Protein AF-A0A066X2Z5-F1 (afdb_monomer_lite)

Structure (mmCIF, N/CA/C/O backbone):
data_AF-A0A066X2Z5-F1
#
_entry.id   AF-A0A066X2Z5-F1
#
loop_
_atom_site.group_PDB
_atom_site.id
_atom_site.type_symbol
_atom_site.label_atom_id
_atom_site.label_alt_id
_atom_site.label_comp_id
_atom_site.label_asym_id
_atom_site.label_entity_id
_atom_site.label_seq_id
_atom_site.pdbx_PDB_ins_code
_atom_site.Cartn_x
_atom_site.Cartn_y
_atom_site.Cartn_z
_atom_site.occupancy
_atom_site.B_iso_or_equiv
_atom_site.auth_seq_id
_atom_site.auth_comp_id
_atom_site.auth_asym_id
_atom_site.auth_atom_id
_atom_site.pdbx_PDB_model_num
ATOM 1 N N . MET A 1 1 ? 5.762 4.722 -11.817 1.00 59.66 1 MET A N 1
ATOM 2 C CA . MET A 1 1 ? 6.758 4.313 -10.792 1.00 59.66 1 MET A CA 1
ATOM 3 C C . MET A 1 1 ? 6.372 4.721 -9.370 1.00 59.66 1 MET A C 1
ATOM 5 O O . MET A 1 1 ? 7.038 4.282 -8.444 1.00 59.66 1 MET A O 1
ATOM 9 N N . ASN A 1 2 ? 5.326 5.529 -9.172 1.00 70.94 2 ASN A N 1
ATOM 10 C CA . ASN A 1 2 ? 4.740 5.776 -7.857 1.00 70.94 2 ASN A CA 1
ATOM 11 C C . ASN A 1 2 ? 3.242 5.433 -7.887 1.00 70.94 2 ASN A C 1
ATOM 13 O O . ASN A 1 2 ? 2.691 5.176 -8.959 1.00 70.94 2 ASN A O 1
ATOM 17 N N . ASP A 1 3 ? 2.617 5.411 -6.717 1.00 66.12 3 ASP A N 1
ATOM 18 C CA . ASP A 1 3 ? 1.177 5.207 -6.519 1.00 66.12 3 ASP A CA 1
ATOM 19 C C . ASP A 1 3 ? 0.347 6.497 -6.696 1.00 66.12 3 ASP A C 1
ATOM 21 O O . ASP A 1 3 ? -0.858 6.479 -6.475 1.00 66.12 3 ASP A O 1
ATOM 25 N N . GLY A 1 4 ? 0.972 7.618 -7.079 1.00 71.75 4 GLY A N 1
ATOM 26 C CA . GLY A 1 4 ? 0.370 8.956 -7.083 1.00 71.75 4 GLY A CA 1
ATOM 27 C C . GLY A 1 4 ? 0.390 9.666 -5.720 1.00 71.75 4 GLY A C 1
ATOM 28 O O . GLY A 1 4 ? 0.133 10.868 -5.669 1.00 71.75 4 GLY A O 1
ATOM 29 N N . PHE A 1 5 ? 0.760 8.969 -4.636 1.00 71.00 5 PHE A N 1
ATOM 30 C CA . PHE A 1 5 ? 0.696 9.456 -3.247 1.00 71.00 5 PHE A CA 1
ATOM 31 C C . PHE A 1 5 ? 2.024 9.490 -2.525 1.00 71.00 5 PHE A C 1
ATOM 33 O O . PHE A 1 5 ? 2.113 10.171 -1.512 1.00 71.00 5 PHE A O 1
ATOM 40 N N . ILE A 1 6 ? 3.030 8.734 -2.951 1.00 78.06 6 ILE A N 1
ATOM 41 C CA . ILE A 1 6 ? 4.341 8.686 -2.312 1.00 78.06 6 ILE A CA 1
ATOM 42 C C . ILE A 1 6 ? 5.395 8.518 -3.392 1.00 78.06 6 ILE A C 1
ATOM 44 O O . ILE A 1 6 ? 5.404 7.516 -4.089 1.00 78.06 6 ILE A O 1
ATOM 48 N N . VAL A 1 7 ? 6.345 9.440 -3.520 1.00 83.94 7 VAL A N 1
ATOM 49 C CA . VAL A 1 7 ? 7.508 9.209 -4.386 1.00 83.94 7 VAL A CA 1
ATOM 50 C C . VAL A 1 7 ? 8.451 8.244 -3.657 1.00 83.94 7 VAL A C 1
ATOM 52 O O . VAL A 1 7 ? 8.862 8.557 -2.536 1.00 83.94 7 VAL A O 1
ATOM 55 N N . PRO A 1 8 ? 8.796 7.076 -4.238 1.00 90.19 8 PRO A N 1
ATOM 56 C CA . PRO A 1 8 ? 9.766 6.180 -3.628 1.00 90.19 8 PRO A CA 1
ATOM 57 C C . PRO A 1 8 ? 11.110 6.876 -3.430 1.00 90.19 8 PRO A C 1
ATOM 59 O O . PRO A 1 8 ? 11.547 7.694 -4.243 1.00 90.19 8 PRO A O 1
ATOM 62 N N . GLN A 1 9 ? 11.792 6.521 -2.351 1.00 91.25 9 GLN A N 1
ATOM 63 C CA . GLN A 1 9 ? 13.132 7.004 -2.077 1.00 91.25 9 GLN A CA 1
ATOM 64 C C . GLN A 1 9 ? 14.107 6.526 -3.165 1.00 91.25 9 GLN A C 1
ATOM 66 O O . GLN A 1 9 ? 13.911 5.451 -3.744 1.00 91.25 9 GLN A O 1
ATOM 71 N N . PRO A 1 10 ? 15.211 7.261 -3.398 1.00 93.00 10 PRO A N 1
ATOM 72 C CA . PRO A 1 10 ? 16.166 6.966 -4.466 1.00 93.00 10 PRO A CA 1
ATOM 73 C C . PRO A 1 10 ? 16.607 5.496 -4.600 1.00 93.00 10 PRO A C 1
ATOM 75 O O . PRO A 1 10 ? 16.616 5.002 -5.728 1.00 93.00 10 PRO A O 1
ATOM 78 N N . PRO A 1 11 ? 16.940 4.746 -3.525 1.00 94.62 11 PRO A N 1
ATOM 79 C CA . PRO A 1 11 ? 17.313 3.337 -3.672 1.00 94.62 11 PRO A CA 1
ATOM 80 C C . PRO A 1 11 ?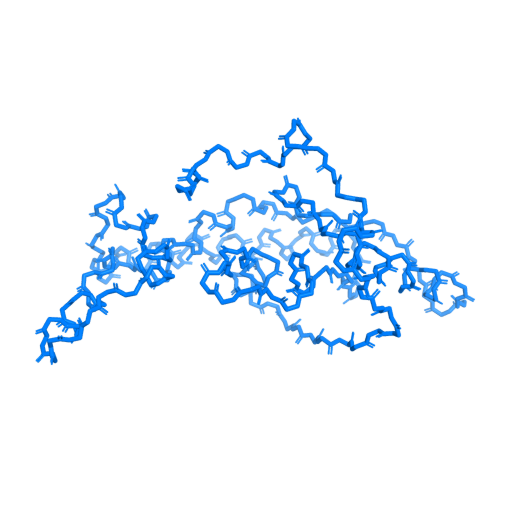 16.188 2.456 -4.222 1.00 94.62 11 PRO A C 1
ATOM 82 O O . PRO A 1 11 ? 16.474 1.521 -4.966 1.00 94.62 11 PRO A O 1
ATOM 85 N N . VAL A 1 12 ? 14.928 2.755 -3.900 1.00 94.75 12 VAL A N 1
ATOM 86 C CA . VAL A 1 12 ? 13.771 2.003 -4.403 1.00 94.75 12 VAL A CA 1
ATOM 87 C C . VAL A 1 12 ? 13.527 2.330 -5.871 1.00 94.75 12 VAL A C 1
ATOM 89 O O . VAL A 1 12 ? 13.354 1.413 -6.668 1.00 94.75 12 VAL A O 1
ATOM 92 N N . THR A 1 13 ? 13.612 3.603 -6.261 1.00 93.88 13 THR A N 1
ATOM 93 C CA . THR A 1 13 ? 13.528 4.001 -7.676 1.00 93.88 13 THR A CA 1
ATOM 94 C C . THR A 1 13 ? 14.620 3.324 -8.503 1.00 93.88 13 THR A C 1
ATOM 96 O O . THR A 1 13 ? 14.314 2.678 -9.498 1.00 93.88 13 THR A O 1
ATOM 99 N N . ARG A 1 14 ? 15.876 3.327 -8.029 1.00 95.75 14 ARG A N 1
ATOM 100 C CA . ARG A 1 14 ? 16.977 2.604 -8.694 1.00 95.75 14 ARG A CA 1
ATOM 101 C C . ARG A 1 14 ? 16.727 1.096 -8.792 1.00 95.75 14 ARG A C 1
ATOM 103 O O . ARG A 1 14 ? 17.125 0.481 -9.777 1.00 95.75 14 ARG A O 1
ATOM 110 N N . ALA A 1 15 ? 16.095 0.488 -7.787 1.00 96.88 15 ALA A N 1
ATOM 111 C CA . ALA A 1 15 ? 15.724 -0.927 -7.815 1.00 96.88 15 ALA A CA 1
ATOM 112 C C . ALA A 1 15 ? 14.637 -1.225 -8.860 1.00 96.88 15 ALA A C 1
ATOM 114 O O . ALA A 1 15 ? 14.743 -2.221 -9.577 1.00 96.88 15 ALA A O 1
ATOM 115 N N . LEU A 1 16 ? 13.639 -0.349 -8.992 1.00 96.00 16 LEU A N 1
ATOM 116 C CA . LEU A 1 16 ? 12.611 -0.450 -10.029 1.00 96.00 16 LEU A CA 1
ATOM 117 C C . LEU A 1 16 ? 13.192 -0.244 -11.428 1.00 96.00 16 LEU A C 1
ATOM 119 O O . LEU A 1 16 ? 12.879 -1.020 -12.326 1.00 96.00 16 LEU A O 1
ATOM 123 N N . ASP A 1 17 ? 14.068 0.744 -11.608 1.00 96.12 17 ASP A N 1
ATOM 124 C CA . ASP A 1 17 ? 14.744 0.995 -12.885 1.00 96.12 17 ASP A CA 1
ATOM 125 C C . ASP A 1 17 ? 15.622 -0.189 -13.287 1.00 96.12 17 ASP A C 1
ATOM 127 O O . ASP A 1 17 ? 15.615 -0.620 -14.441 1.00 96.12 17 ASP A O 1
ATOM 131 N N . TRP A 1 18 ? 16.335 -0.772 -12.320 1.00 97.19 18 TRP A N 1
ATOM 132 C CA . TRP A 1 18 ? 17.101 -1.994 -12.527 1.00 97.19 18 TRP A CA 1
ATOM 133 C C . TRP A 1 18 ? 16.203 -3.154 -12.978 1.00 97.19 18 TRP A C 1
ATOM 135 O O . TRP A 1 18 ? 16.538 -3.838 -13.947 1.00 97.19 18 TRP A O 1
ATOM 145 N N . ALA A 1 19 ? 15.055 -3.360 -12.325 1.00 96.94 19 ALA A N 1
ATOM 146 C CA . ALA A 1 19 ? 14.108 -4.409 -12.701 1.00 96.94 19 ALA A CA 1
ATOM 147 C C . ALA A 1 19 ? 13.516 -4.162 -14.099 1.00 96.94 19 ALA A C 1
ATOM 149 O O . ALA A 1 19 ? 13.515 -5.071 -14.931 1.00 96.94 19 ALA A O 1
ATOM 150 N N . ARG A 1 20 ? 13.098 -2.922 -14.392 1.00 96.38 20 ARG A N 1
ATOM 151 C CA . ARG A 1 20 ? 12.589 -2.503 -15.707 1.00 96.38 20 ARG A CA 1
ATOM 152 C C . ARG A 1 20 ? 13.616 -2.792 -16.798 1.00 96.38 20 ARG A C 1
ATOM 154 O O . ARG A 1 20 ? 13.286 -3.468 -17.763 1.00 96.38 20 ARG A O 1
ATOM 161 N N . ALA A 1 21 ? 14.869 -2.374 -16.616 1.00 96.75 21 ALA A N 1
ATOM 162 C CA . ALA A 1 21 ? 15.936 -2.610 -17.587 1.00 96.75 21 ALA A CA 1
ATOM 163 C C . ALA A 1 21 ? 16.197 -4.106 -17.831 1.00 96.75 21 ALA A C 1
ATOM 165 O O . ALA A 1 21 ? 16.426 -4.519 -18.965 1.00 96.75 21 ALA A O 1
ATOM 166 N N . ARG A 1 22 ? 16.153 -4.943 -16.785 1.00 96.44 22 ARG A N 1
ATOM 167 C CA . ARG A 1 22 ? 16.325 -6.399 -16.926 1.00 96.44 22 ARG A CA 1
ATOM 168 C C . ARG A 1 22 ? 15.198 -7.038 -17.728 1.00 96.44 22 ARG A C 1
ATOM 170 O O . ARG A 1 22 ? 15.489 -7.849 -18.602 1.00 96.44 22 ARG A O 1
ATOM 177 N N . LEU A 1 23 ? 13.952 -6.665 -17.445 1.00 96.62 23 LEU A N 1
ATOM 178 C CA . LEU A 1 23 ? 12.782 -7.197 -18.140 1.00 96.62 23 LEU A CA 1
ATOM 179 C C . LEU A 1 23 ? 12.720 -6.702 -19.588 1.00 96.62 23 LEU A C 1
ATOM 181 O O . LEU A 1 23 ? 12.536 -7.513 -20.485 1.00 96.62 23 LEU A O 1
ATOM 185 N N . SER A 1 24 ? 12.977 -5.413 -19.833 1.00 96.25 24 SER A N 1
ATOM 186 C CA . SER A 1 24 ? 12.967 -4.834 -21.184 1.00 96.25 24 SER A CA 1
ATOM 187 C C . SER A 1 24 ? 14.062 -5.386 -22.103 1.00 96.25 24 SER A C 1
ATOM 189 O O . SER A 1 24 ? 13.901 -5.358 -23.317 1.00 96.25 24 SER A O 1
ATOM 191 N N . ASN A 1 25 ? 15.170 -5.893 -21.552 1.00 95.88 25 ASN A N 1
ATOM 192 C CA . ASN A 1 25 ? 16.240 -6.523 -22.334 1.00 95.88 25 ASN A CA 1
ATOM 193 C C . ASN A 1 25 ? 15.971 -8.005 -22.658 1.00 95.88 25 ASN A C 1
ATOM 195 O O . ASN A 1 25 ? 16.782 -8.639 -23.334 1.00 95.88 25 ASN A O 1
ATOM 199 N N . SER A 1 26 ? 14.881 -8.579 -22.149 1.00 95.94 26 SER A N 1
ATOM 200 C CA . SER A 1 26 ? 14.488 -9.959 -22.418 1.00 95.94 26 SER A CA 1
ATOM 201 C C . SER A 1 26 ? 13.408 -9.990 -23.503 1.00 95.94 26 SER A C 1
ATOM 203 O O . SER A 1 26 ? 12.404 -9.298 -23.361 1.00 95.94 26 SER A O 1
ATOM 205 N N . PRO A 1 27 ? 13.538 -10.830 -24.545 1.00 95.81 27 PRO A N 1
ATOM 206 C CA . PRO A 1 27 ? 12.511 -10.953 -25.580 1.00 95.81 27 PRO A CA 1
ATOM 207 C C . PRO A 1 27 ? 11.222 -11.625 -25.076 1.00 95.81 27 PRO A C 1
ATOM 209 O O . PRO A 1 27 ? 10.225 -11.632 -25.788 1.00 95.81 27 PRO A O 1
ATOM 212 N N . SER A 1 28 ? 11.236 -12.209 -23.873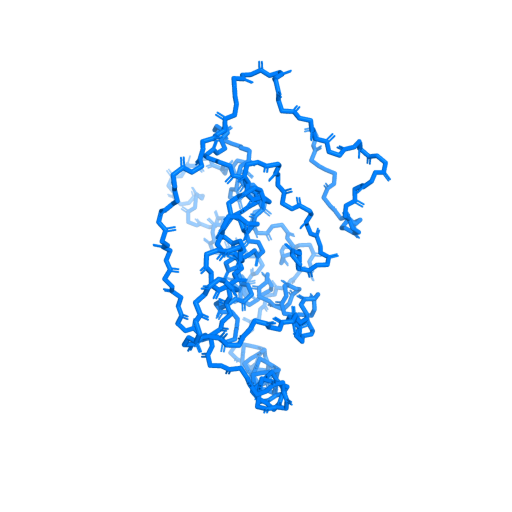 1.00 97.06 28 SER A N 1
ATOM 213 C CA . SER A 1 28 ? 10.095 -12.934 -23.304 1.00 97.06 28 SER A CA 1
ATOM 214 C C . SER A 1 28 ? 9.086 -12.047 -22.571 1.00 97.06 28 SER A C 1
ATOM 216 O O . SER A 1 28 ? 8.076 -12.568 -22.108 1.00 97.06 28 SER A O 1
ATOM 218 N N . PHE A 1 29 ? 9.364 -10.751 -22.402 1.00 96.88 29 PHE A N 1
ATOM 219 C CA . PHE A 1 29 ? 8.507 -9.847 -21.638 1.00 96.88 29 PHE A CA 1
ATOM 220 C C . PHE A 1 29 ? 8.161 -8.597 -22.442 1.00 96.88 29 PHE A C 1
ATOM 222 O O . PHE A 1 29 ? 9.038 -7.936 -22.995 1.00 96.88 29 PHE A O 1
ATOM 229 N N . GLU A 1 30 ? 6.884 -8.224 -22.425 1.00 96.81 30 GLU A N 1
ATOM 230 C CA . GLU A 1 30 ? 6.434 -6.895 -22.823 1.00 96.81 30 GLU A CA 1
ATOM 231 C C . GLU A 1 30 ? 6.378 -6.000 -21.581 1.00 96.81 30 GLU A C 1
ATOM 233 O O . GLU A 1 30 ? 5.713 -6.318 -20.594 1.00 96.81 30 GLU A O 1
ATOM 238 N N . VAL A 1 31 ? 7.086 -4.871 -21.611 1.00 96.50 31 VAL A N 1
ATOM 239 C CA . VAL A 1 31 ? 7.092 -3.913 -20.501 1.00 96.50 31 VAL A CA 1
ATOM 240 C C . VAL A 1 31 ? 6.254 -2.699 -20.875 1.00 96.50 31 VAL A C 1
ATOM 242 O O . VAL A 1 31 ? 6.658 -1.905 -21.724 1.00 96.50 31 VAL A O 1
ATOM 245 N N . LYS A 1 32 ? 5.126 -2.521 -20.185 1.00 94.88 32 LYS A N 1
ATOM 246 C CA . LYS A 1 32 ? 4.240 -1.358 -20.314 1.00 94.88 32 LYS A CA 1
ATOM 247 C C . LYS A 1 32 ? 4.010 -0.667 -18.978 1.00 94.88 32 LYS A C 1
ATOM 249 O O . LYS A 1 32 ? 4.228 -1.242 -17.912 1.00 94.88 32 LYS A O 1
ATOM 254 N N . ASP A 1 33 ? 3.598 0.592 -19.044 1.00 92.38 33 ASP A N 1
ATOM 255 C CA . ASP A 1 33 ? 3.288 1.359 -17.845 1.00 92.38 33 ASP A CA 1
ATOM 256 C C . ASP A 1 33 ? 1.937 0.916 -17.257 1.00 92.38 33 ASP A C 1
ATOM 258 O O . ASP A 1 33 ? 0.979 0.641 -17.979 1.00 92.38 33 ASP A O 1
ATOM 262 N N . PHE A 1 34 ? 1.864 0.865 -15.926 1.00 92.25 34 PHE A N 1
ATOM 263 C CA . PHE A 1 34 ? 0.657 0.517 -15.181 1.00 92.25 34 PHE A CA 1
ATOM 264 C C . PHE A 1 34 ? 0.284 1.657 -14.235 1.00 92.25 34 PHE A C 1
ATOM 266 O O . PHE A 1 34 ? 1.081 2.059 -13.381 1.00 92.25 34 PHE A O 1
ATOM 273 N N . THR A 1 35 ? -0.941 2.160 -14.367 1.00 90.38 35 THR A N 1
ATOM 274 C CA . THR A 1 35 ? -1.526 3.136 -13.443 1.00 90.38 35 THR A CA 1
ATOM 275 C C . THR A 1 35 ? -2.583 2.431 -12.593 1.00 90.38 35 THR A C 1
ATOM 277 O O . THR A 1 35 ? -3.550 1.917 -13.162 1.00 90.38 35 THR A O 1
ATOM 280 N N . PRO A 1 36 ? -2.435 2.387 -11.255 1.00 89.12 36 PRO A N 1
ATOM 281 C CA . PRO A 1 36 ? -3.428 1.771 -10.381 1.00 89.12 36 PRO A CA 1
ATOM 282 C C . PRO A 1 36 ? -4.792 2.465 -10.481 1.00 89.12 36 PRO A C 1
ATOM 284 O O . PRO A 1 36 ? -4.876 3.693 -10.467 1.00 89.12 36 PRO A O 1
ATOM 287 N N . TYR A 1 37 ? -5.866 1.680 -10.538 1.00 94.12 37 TYR A N 1
ATOM 288 C CA . TYR A 1 37 ? -7.227 2.207 -10.474 1.00 94.12 37 TYR A CA 1
ATOM 289 C C . TYR A 1 37 ? -7.550 2.661 -9.048 1.00 94.12 37 TYR A C 1
ATOM 291 O O . TYR A 1 37 ? -7.384 1.890 -8.106 1.00 94.12 37 TYR A O 1
ATOM 299 N N . GLY A 1 38 ? -8.005 3.908 -8.894 1.00 94.31 38 GLY A N 1
ATOM 300 C CA . GLY A 1 38 ? -8.603 4.402 -7.650 1.00 94.31 38 GLY A CA 1
ATOM 301 C C . GLY A 1 38 ? -7.717 4.300 -6.403 1.00 94.31 38 GLY A C 1
ATOM 302 O O . GLY A 1 38 ? -8.235 4.043 -5.320 1.00 94.31 38 GLY A O 1
ATOM 303 N N . ALA A 1 39 ? -6.397 4.477 -6.520 1.00 91.62 39 ALA A N 1
ATOM 304 C CA . ALA A 1 39 ? -5.480 4.286 -5.391 1.00 91.62 39 ALA A CA 1
ATOM 305 C C . ALA A 1 39 ? -5.808 5.163 -4.164 1.00 91.62 39 ALA A C 1
ATOM 307 O O . ALA A 1 39 ? -5.739 4.663 -3.044 1.00 91.62 39 ALA A O 1
ATOM 308 N N . GLU A 1 40 ? -6.255 6.413 -4.347 1.00 90.50 40 GLU A N 1
ATOM 309 C CA . GLU A 1 40 ? -6.701 7.266 -3.229 1.00 90.50 40 GLU A CA 1
ATOM 310 C C . GLU A 1 40 ? -7.873 6.648 -2.472 1.00 90.50 40 GLU A C 1
ATOM 312 O O . GLU A 1 40 ? -7.882 6.565 -1.244 1.00 90.50 40 GLU A O 1
ATOM 317 N N . GLU A 1 41 ? -8.873 6.205 -3.233 1.00 94.69 41 GLU A N 1
ATOM 318 C CA . GLU A 1 41 ? -10.099 5.639 -2.703 1.00 94.69 41 GLU A CA 1
ATOM 319 C C . GLU A 1 41 ? -9.807 4.333 -1.968 1.00 94.69 41 GLU A C 1
ATOM 321 O O . GLU A 1 41 ? -10.268 4.157 -0.840 1.00 94.69 41 GLU A O 1
ATOM 326 N N . ALA A 1 42 ? -8.990 3.458 -2.560 1.00 95.44 42 ALA A N 1
ATOM 327 C CA . ALA A 1 42 ? -8.551 2.218 -1.931 1.00 95.44 42 ALA A CA 1
ATOM 328 C C . ALA A 1 42 ? -7.845 2.488 -0.599 1.00 95.44 42 ALA A C 1
ATOM 330 O O . ALA A 1 42 ? -8.179 1.868 0.410 1.00 95.44 42 ALA A O 1
ATOM 331 N N . LEU A 1 43 ? -6.903 3.439 -0.577 1.00 93.12 43 LEU A N 1
ATOM 332 C CA . LEU A 1 43 ? -6.138 3.794 0.619 1.00 93.12 43 LEU A CA 1
ATOM 333 C C . LEU A 1 43 ? -7.021 4.417 1.705 1.00 93.12 43 LEU A C 1
ATOM 335 O O . LEU A 1 43 ? -6.902 4.056 2.877 1.00 93.12 43 LEU A O 1
ATOM 339 N N . ARG A 1 44 ? -7.944 5.308 1.333 1.00 93.44 44 ARG A N 1
ATOM 340 C CA . ARG A 1 44 ? -8.930 5.871 2.263 1.00 93.44 44 ARG A CA 1
ATOM 341 C C . ARG A 1 44 ? -9.830 4.776 2.831 1.00 93.44 44 ARG A C 1
ATOM 343 O O . ARG A 1 44 ? -10.039 4.721 4.039 1.00 93.44 44 ARG A O 1
ATOM 350 N N . ASN A 1 45 ? -10.346 3.890 1.983 1.00 96.25 45 ASN A N 1
ATOM 351 C CA . ASN A 1 45 ? -11.266 2.842 2.406 1.00 96.25 45 ASN A CA 1
ATOM 352 C C . ASN A 1 45 ? -10.578 1.793 3.293 1.00 96.25 45 ASN A C 1
ATOM 354 O O . ASN A 1 45 ? -11.167 1.382 4.290 1.00 96.25 45 ASN A O 1
ATOM 358 N N . ILE A 1 46 ? -9.347 1.366 2.981 1.00 96.00 46 ILE A N 1
ATOM 359 C CA . ILE A 1 46 ? -8.642 0.360 3.794 1.00 96.00 46 ILE A CA 1
ATOM 360 C C . ILE A 1 46 ? -8.278 0.883 5.187 1.00 96.00 46 ILE A C 1
ATOM 362 O O . ILE A 1 46 ? -8.408 0.139 6.156 1.00 96.00 46 ILE A O 1
ATOM 366 N N . ARG A 1 47 ? -7.909 2.168 5.312 1.00 93.50 47 ARG A N 1
ATOM 367 C CA . ARG A 1 47 ? -7.678 2.828 6.613 1.00 93.50 47 ARG A CA 1
ATOM 368 C C . ARG A 1 47 ? -8.894 2.710 7.532 1.00 93.50 47 ARG A C 1
ATOM 370 O O . ARG A 1 47 ? -8.745 2.406 8.708 1.00 93.50 47 ARG A O 1
ATOM 377 N N . LEU A 1 48 ? -10.096 2.890 6.982 1.00 95.44 48 LEU A N 1
ATOM 378 C CA . LEU A 1 48 ? -11.347 2.755 7.734 1.00 95.44 48 LEU A CA 1
ATOM 379 C C . LEU A 1 48 ? -11.741 1.294 7.967 1.00 95.44 48 LEU A C 1
ATOM 381 O O . LEU A 1 48 ? -12.284 0.972 9.020 1.00 95.44 48 LEU A O 1
ATOM 385 N N . ALA A 1 49 ? -11.480 0.410 7.002 1.00 96.00 49 ALA A N 1
ATOM 386 C CA . ALA A 1 49 ? -11.859 -0.999 7.082 1.00 96.00 49 ALA A CA 1
ATOM 387 C C . ALA A 1 49 ? -11.022 -1.799 8.095 1.00 96.00 49 ALA A C 1
ATOM 389 O O . ALA A 1 49 ? -11.507 -2.795 8.626 1.00 96.00 49 ALA A O 1
ATOM 390 N N . PHE A 1 50 ? -9.779 -1.388 8.370 1.00 95.38 50 PHE A N 1
ATOM 391 C CA . PHE A 1 50 ? -8.940 -2.008 9.405 1.00 95.38 50 PHE A CA 1
ATOM 392 C C . PHE A 1 50 ? -9.405 -1.696 10.828 1.00 95.38 50 PHE A C 1
ATOM 394 O O . PHE A 1 50 ? -9.178 -2.503 11.728 1.00 95.38 50 PHE A O 1
ATOM 401 N N . PHE A 1 51 ? -10.090 -0.569 11.022 1.00 96.56 51 PHE A N 1
ATOM 402 C CA . PHE A 1 51 ? -10.554 -0.114 12.331 1.00 96.56 51 PHE A CA 1
ATOM 403 C C . PHE A 1 51 ? -12.043 0.255 12.265 1.00 96.56 51 PHE A C 1
ATOM 405 O O . PHE A 1 51 ? -12.405 1.430 12.389 1.00 96.56 51 PHE A O 1
ATOM 412 N N . PRO A 1 52 ? -12.938 -0.733 12.058 1.00 96.69 52 PRO A N 1
ATOM 413 C CA . PRO A 1 52 ? -14.380 -0.494 11.998 1.00 96.69 52 PRO A CA 1
ATOM 414 C C . PRO A 1 52 ? -14.933 0.128 13.288 1.00 96.69 52 PRO A C 1
ATOM 416 O O . PRO A 1 52 ? -15.974 0.764 13.251 1.00 96.69 52 PRO A O 1
ATOM 419 N N . ASP A 1 53 ? -14.228 -0.006 14.409 1.00 97.12 53 ASP A N 1
ATOM 420 C CA . ASP A 1 53 ? -14.564 0.550 15.723 1.00 97.12 53 ASP A CA 1
ATOM 421 C C . ASP A 1 53 ? -13.780 1.833 16.073 1.00 97.12 53 ASP A C 1
ATOM 423 O O . ASP A 1 53 ? -13.680 2.204 17.247 1.00 97.12 53 ASP A O 1
ATOM 427 N N . GLY A 1 54 ? -13.109 2.443 15.089 1.00 96.38 54 GLY A N 1
ATOM 428 C CA . GLY A 1 54 ? -12.336 3.671 15.284 1.00 96.38 54 GLY A CA 1
ATOM 429 C C . GLY A 1 54 ? -11.116 3.495 16.194 1.00 96.38 54 GLY A C 1
ATOM 430 O O . GLY A 1 54 ? -10.620 4.472 16.752 1.00 96.38 54 GLY A O 1
ATOM 431 N N . GLY A 1 55 ? -10.646 2.258 16.398 1.00 96.88 55 GLY A N 1
ATOM 432 C CA . GLY A 1 55 ? -9.532 1.945 17.294 1.00 96.88 55 GLY A CA 1
ATOM 433 C C . GLY A 1 55 ? -9.938 1.787 18.762 1.00 96.88 55 GLY A C 1
ATOM 434 O O . GLY A 1 55 ? -9.067 1.674 19.631 1.00 96.88 55 GLY A O 1
ATOM 435 N N . ARG A 1 56 ? -11.240 1.751 19.077 1.00 96.94 56 ARG A N 1
ATOM 436 C CA . ARG A 1 56 ? -11.731 1.576 20.452 1.00 96.94 56 ARG A CA 1
ATOM 437 C C . ARG A 1 56 ? -11.204 0.298 21.104 1.00 96.94 56 ARG A C 1
ATOM 439 O O . ARG A 1 56 ? -10.736 0.366 22.239 1.00 96.94 56 ARG A O 1
ATOM 446 N N . GLN A 1 57 ? -11.248 -0.845 20.422 1.00 96.44 57 GLN A N 1
ATOM 447 C CA . GLN A 1 57 ? -10.770 -2.114 20.980 1.00 96.44 57 GLN A CA 1
ATOM 448 C C . GLN A 1 57 ? -9.260 -2.108 21.207 1.00 96.44 57 GLN A C 1
ATOM 450 O O . GLN A 1 57 ? -8.806 -2.632 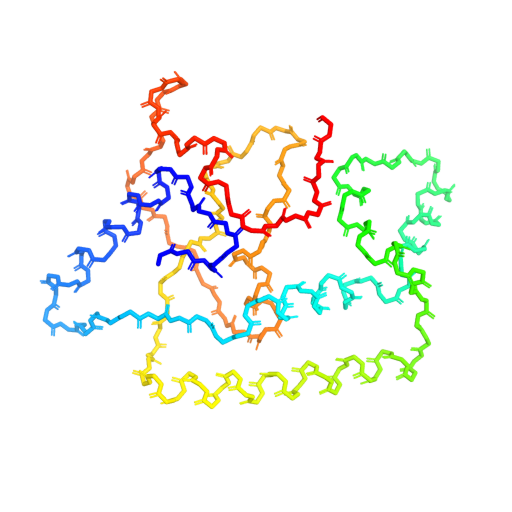22.220 1.00 96.44 57 GLN A O 1
ATOM 455 N N . VAL A 1 58 ? -8.486 -1.457 20.330 1.00 97.12 58 VAL A N 1
ATOM 456 C CA . VAL A 1 58 ? -7.039 -1.268 20.535 1.00 97.12 58 VAL A CA 1
ATOM 457 C C . VAL A 1 58 ? -6.793 -0.534 21.856 1.00 97.12 58 VAL A C 1
ATOM 459 O O . VAL A 1 58 ? -6.015 -0.990 22.691 1.00 97.12 58 VAL A O 1
ATOM 462 N N . LYS A 1 59 ? -7.509 0.569 22.095 1.00 97.19 59 LYS A N 1
ATOM 463 C CA . LYS A 1 59 ? -7.391 1.351 23.335 1.00 97.19 59 LYS A CA 1
ATOM 464 C C . LYS A 1 59 ? -7.853 0.586 24.573 1.00 97.19 59 LYS A C 1
ATOM 466 O O . LYS A 1 59 ? -7.209 0.675 25.613 1.00 97.19 59 LYS A O 1
ATOM 471 N N . GLN A 1 60 ? -8.949 -0.164 24.472 1.00 97.75 60 GLN A N 1
ATOM 472 C CA . GLN A 1 60 ? -9.454 -0.988 25.573 1.00 97.75 60 GLN A CA 1
ATOM 473 C C . GLN A 1 60 ? -8.465 -2.092 25.954 1.00 97.75 60 GLN A C 1
ATOM 475 O O . GLN A 1 60 ? -8.239 -2.310 27.142 1.00 97.75 60 GLN A O 1
ATOM 480 N N . ALA A 1 61 ? -7.851 -2.750 24.967 1.00 97.69 61 ALA A N 1
ATOM 481 C CA . ALA A 1 61 ? -6.850 -3.783 25.207 1.00 97.69 61 ALA A CA 1
ATOM 482 C C . ALA A 1 61 ? -5.627 -3.227 25.953 1.00 97.69 61 ALA A C 1
ATOM 484 O O . ALA A 1 61 ? -5.214 -3.806 26.954 1.00 97.69 61 ALA A O 1
ATOM 485 N N . LEU A 1 62 ? -5.109 -2.069 25.527 1.00 98.00 62 LEU A N 1
ATOM 486 C CA . LEU A 1 62 ? -3.997 -1.384 26.199 1.00 98.00 62 LEU A CA 1
ATOM 487 C C . LEU A 1 62 ? -4.363 -0.950 27.628 1.00 98.00 62 LEU A C 1
ATOM 489 O O . LEU A 1 62 ? -3.591 -1.142 28.565 1.00 98.00 62 LEU A O 1
ATOM 493 N N . ALA A 1 63 ? -5.569 -0.411 27.827 1.00 97.81 63 ALA A N 1
ATOM 494 C CA . ALA A 1 63 ? -6.037 0.005 29.148 1.00 97.81 63 ALA A CA 1
ATOM 495 C C . ALA A 1 63 ? -6.201 -1.176 30.121 1.00 97.81 63 ALA A C 1
ATOM 497 O O . ALA A 1 63 ? -5.939 -1.024 31.312 1.00 97.81 63 ALA A O 1
ATOM 498 N N . ALA A 1 64 ? -6.613 -2.349 29.628 1.00 98.25 64 ALA A N 1
ATOM 499 C CA . ALA A 1 64 ? -6.800 -3.545 30.448 1.00 98.25 64 ALA A CA 1
ATOM 500 C C . ALA A 1 64 ? -5.483 -4.100 31.016 1.00 98.25 64 ALA A C 1
ATOM 502 O O . ALA A 1 64 ? -5.492 -4.723 32.077 1.00 98.25 64 ALA A O 1
ATOM 503 N N . THR A 1 65 ? -4.360 -3.875 30.331 1.00 97.69 65 THR A N 1
ATOM 504 C CA . THR A 1 65 ? -3.024 -4.316 30.763 1.00 97.69 65 THR A CA 1
ATOM 505 C C . THR A 1 65 ? -2.210 -3.202 31.423 1.00 97.69 65 THR A C 1
ATOM 507 O O . THR A 1 65 ? -1.242 -3.486 32.125 1.00 97.69 65 THR A O 1
ATOM 510 N N . GLY A 1 66 ? -2.599 -1.940 31.222 1.00 97.38 66 GLY A N 1
ATOM 511 C CA . GLY A 1 66 ? -1.817 -0.772 31.630 1.00 97.38 66 GLY A CA 1
ATOM 512 C C . GLY A 1 66 ? -0.656 -0.455 30.680 1.00 97.38 66 GLY A C 1
ATOM 513 O O . GLY A 1 66 ? 0.228 0.322 31.043 1.00 97.38 66 GLY A O 1
ATOM 514 N N . GLU A 1 67 ? -0.632 -1.045 29.482 1.00 97.25 67 GLU A N 1
ATOM 515 C CA . GLU A 1 67 ? 0.391 -0.768 28.474 1.00 97.25 67 GLU A CA 1
ATOM 516 C C . GLU A 1 67 ? 0.189 0.611 27.819 1.00 97.25 67 GLU A C 1
ATOM 518 O O . GLU A 1 67 ? -0.944 1.034 27.567 1.00 97.25 67 GLU A O 1
ATOM 523 N N . PRO A 1 68 ? 1.278 1.338 27.509 1.00 96.88 68 PRO A N 1
ATOM 524 C CA . PRO A 1 68 ? 1.176 2.634 26.856 1.00 96.88 68 PRO A CA 1
ATOM 525 C C . PRO A 1 68 ? 0.824 2.495 25.369 1.00 96.88 68 PRO A C 1
ATOM 527 O O . PRO A 1 68 ? 1.300 1.599 24.672 1.00 96.88 68 PRO A O 1
ATOM 530 N N . MET A 1 69 ? 0.061 3.460 24.850 1.00 97.00 69 MET A N 1
ATOM 531 C CA . MET A 1 69 ? -0.119 3.632 23.408 1.00 97.00 69 MET A CA 1
ATOM 532 C C . MET A 1 69 ? 1.194 4.100 22.772 1.00 97.00 69 MET A C 1
ATOM 534 O O . MET A 1 69 ? 1.668 5.199 23.060 1.00 97.00 69 MET A O 1
ATOM 538 N N . GLN A 1 70 ? 1.768 3.281 21.890 1.00 96.50 70 GLN A N 1
ATOM 539 C CA . GLN A 1 70 ? 2.980 3.648 21.156 1.00 96.50 70 GLN A CA 1
ATOM 540 C C . GLN A 1 70 ? 2.673 4.595 19.984 1.00 96.50 70 GLN A C 1
ATOM 542 O O . GLN A 1 70 ? 1.584 4.507 19.404 1.00 96.50 70 GLN A O 1
ATOM 547 N N . PRO A 1 71 ? 3.621 5.463 19.572 1.00 94.38 71 PRO A N 1
ATOM 548 C CA . PRO A 1 71 ? 3.391 6.453 18.518 1.00 94.38 71 PRO A CA 1
ATOM 549 C C . PRO A 1 71 ? 2.902 5.858 17.192 1.00 94.38 71 PRO A C 1
ATOM 551 O O . PRO A 1 71 ? 1.954 6.376 16.605 1.00 94.38 71 PRO A O 1
ATOM 554 N N . LEU A 1 72 ? 3.491 4.746 16.735 1.00 94.88 72 LEU A N 1
ATOM 555 C CA . LEU A 1 72 ? 3.069 4.084 15.493 1.00 94.88 72 LEU A CA 1
ATOM 556 C C . LEU A 1 72 ? 1.664 3.465 15.599 1.00 94.88 72 LEU A C 1
ATOM 558 O O . LEU A 1 72 ? 0.911 3.491 14.625 1.00 94.88 72 LEU A O 1
ATOM 562 N N . THR A 1 73 ? 1.281 2.965 16.778 1.00 95.56 73 THR A N 1
ATOM 563 C CA . THR A 1 73 ? -0.074 2.451 17.031 1.00 95.56 73 THR A CA 1
ATOM 564 C C . THR A 1 73 ? -1.100 3.583 17.033 1.00 95.56 73 THR A C 1
ATOM 566 O O . THR A 1 73 ? -2.160 3.446 16.428 1.00 95.56 73 THR A O 1
ATOM 569 N N . GLN A 1 74 ? -0.783 4.732 17.641 1.00 95.00 74 GLN A N 1
ATOM 570 C CA . GLN A 1 74 ? -1.653 5.908 17.556 1.00 95.00 74 GLN A CA 1
ATOM 571 C C . GLN A 1 74 ? -1.783 6.385 16.105 1.00 95.00 74 GLN A C 1
ATOM 573 O O . GLN A 1 74 ? -2.887 6.657 15.641 1.00 95.00 74 GLN A O 1
ATOM 578 N N . ALA A 1 75 ? -0.670 6.437 15.367 1.00 93.00 75 ALA A N 1
ATOM 579 C CA . ALA A 1 75 ? -0.662 6.890 13.982 1.00 93.00 75 ALA A CA 1
ATOM 580 C C . ALA A 1 75 ? -1.543 6.020 13.070 1.00 93.00 75 ALA A C 1
ATOM 582 O O . ALA A 1 75 ? -2.235 6.563 12.211 1.00 93.00 75 ALA A O 1
ATOM 583 N N . ILE A 1 76 ? -1.547 4.692 13.250 1.00 93.56 76 ILE A N 1
ATOM 584 C CA . ILE A 1 76 ? -2.311 3.793 12.373 1.00 93.56 76 ILE A CA 1
ATOM 585 C C . ILE A 1 76 ? -3.825 3.843 12.632 1.00 93.56 76 ILE A C 1
ATOM 587 O O . ILE A 1 76 ? -4.592 3.712 11.680 1.00 93.56 76 ILE A O 1
ATOM 591 N N . ILE A 1 77 ? -4.271 4.078 13.875 1.00 95.62 77 ILE A N 1
ATOM 592 C CA . ILE A 1 77 ? -5.709 4.165 14.206 1.00 95.62 77 ILE A CA 1
ATOM 593 C C . ILE A 1 77 ? -6.302 5.563 13.973 1.00 95.62 77 ILE A C 1
ATOM 595 O O . ILE A 1 77 ? -7.521 5.692 13.856 1.00 95.62 77 ILE A O 1
ATOM 599 N N . GLN A 1 78 ? -5.459 6.600 13.895 1.00 94.25 78 GLN A N 1
ATOM 600 C CA . GLN A 1 78 ? -5.866 8.010 13.897 1.00 94.25 78 GLN A CA 1
ATOM 601 C C . GLN A 1 78 ? -6.910 8.353 12.829 1.00 94.25 78 GLN A C 1
ATOM 603 O O . GLN A 1 78 ? -7.838 9.116 13.102 1.00 94.25 78 GLN A O 1
ATOM 608 N N . ASP A 1 79 ? -6.767 7.816 11.615 1.00 91.44 79 ASP A N 1
ATOM 609 C CA . ASP A 1 79 ? -7.675 8.133 10.510 1.00 91.44 79 ASP A CA 1
ATOM 610 C C . ASP A 1 79 ? -9.105 7.674 10.822 1.00 91.44 79 ASP A C 1
ATOM 612 O O . ASP A 1 79 ? -10.046 8.457 10.708 1.00 91.44 79 ASP A O 1
ATOM 616 N N . ALA A 1 80 ? -9.269 6.429 11.279 1.00 94.62 80 ALA A N 1
ATOM 617 C CA . ALA A 1 80 ? -10.572 5.901 11.666 1.00 94.62 80 ALA A CA 1
ATOM 618 C C . ALA A 1 80 ? -11.098 6.577 12.939 1.00 94.62 80 ALA A C 1
ATOM 620 O O . ALA A 1 80 ? -12.270 6.950 12.992 1.00 94.62 80 ALA A O 1
ATOM 621 N N . GLU A 1 81 ? -10.230 6.817 13.922 1.00 95.81 81 GLU A N 1
ATOM 622 C CA . GLU A 1 81 ? -10.583 7.533 15.149 1.00 95.81 81 GLU A CA 1
ATOM 623 C C . GLU A 1 81 ? -11.175 8.921 14.848 1.00 95.81 81 GLU A C 1
ATOM 625 O O . GLU A 1 81 ? -12.222 9.283 15.381 1.00 95.81 81 GLU A O 1
ATOM 630 N N . THR A 1 82 ? -10.544 9.685 13.952 1.00 95.50 82 THR A N 1
ATOM 631 C CA . THR A 1 82 ? -10.953 11.063 13.621 1.00 95.50 82 THR A CA 1
ATOM 632 C C . THR A 1 82 ? -12.327 11.117 12.952 1.00 95.50 82 THR A C 1
ATOM 634 O O . THR A 1 82 ? -13.033 12.117 13.066 1.00 95.50 82 THR A O 1
ATOM 637 N N . THR A 1 83 ? -12.743 10.041 12.278 1.00 95.00 83 THR A N 1
ATOM 638 C CA . THR A 1 83 ? -14.099 9.949 11.714 1.00 95.00 83 THR A CA 1
ATOM 639 C C . THR A 1 83 ? -15.180 9.687 12.765 1.00 95.00 83 THR A C 1
ATOM 641 O O . THR A 1 83 ? -16.363 9.796 12.447 1.00 95.00 83 THR A O 1
ATOM 644 N N . GLY A 1 84 ? -14.803 9.333 13.999 1.00 93.56 84 GLY A N 1
ATOM 645 C CA . GLY A 1 84 ? -15.737 8.879 15.031 1.00 93.56 84 GLY A CA 1
ATOM 646 C C . GLY A 1 84 ? -16.415 7.551 14.682 1.00 93.56 84 GLY A C 1
ATOM 647 O O . GLY A 1 84 ? -17.491 7.262 15.199 1.00 93.56 84 GLY A O 1
ATOM 648 N N . GLN A 1 85 ? -15.825 6.774 13.768 1.00 93.88 85 GLN A N 1
ATOM 649 C CA . GLN A 1 85 ? -16.415 5.543 13.264 1.00 93.88 85 GLN A CA 1
ATOM 650 C C . GLN A 1 85 ? -16.514 4.495 14.376 1.00 93.88 85 GLN A C 1
ATOM 652 O O . GLN A 1 85 ? -15.526 4.166 15.022 1.00 93.88 85 GLN A O 1
ATOM 657 N N . ASP A 1 86 ? -17.710 3.942 14.544 1.00 95.88 86 ASP A N 1
ATOM 658 C CA . ASP A 1 86 ? -17.979 2.800 15.407 1.00 95.88 86 ASP A CA 1
ATOM 659 C C . ASP A 1 86 ? -19.090 1.953 14.781 1.00 95.88 86 ASP A C 1
ATOM 661 O O . ASP A 1 86 ? -20.280 2.169 15.011 1.00 95.88 86 ASP A O 1
ATOM 665 N N . LEU A 1 87 ? -18.697 1.072 13.865 1.00 97.12 87 LEU A N 1
ATOM 666 C CA . LEU A 1 87 ? -19.625 0.338 13.018 1.00 97.12 87 LEU A CA 1
ATOM 667 C C . LEU A 1 87 ? -20.170 -0.898 13.722 1.00 97.12 87 LEU A C 1
ATOM 669 O O . LEU A 1 87 ? -19.431 -1.722 14.261 1.00 97.12 87 LEU A O 1
ATOM 673 N N . ASP A 1 88 ? -21.480 -1.073 13.599 1.00 96.56 88 ASP A N 1
ATOM 674 C CA . ASP A 1 88 ? -22.138 -2.337 13.878 1.00 96.56 88 ASP A CA 1
ATOM 675 C C . ASP A 1 88 ? -21.966 -3.329 12.709 1.00 96.56 88 ASP A C 1
ATOM 677 O O . ASP A 1 88 ? -21.299 -3.070 11.698 1.00 96.56 88 ASP A O 1
ATOM 681 N N . ALA A 1 89 ? -22.594 -4.499 12.832 1.00 97.44 89 ALA A N 1
ATOM 682 C CA . ALA A 1 89 ? -22.532 -5.526 11.799 1.00 97.44 89 ALA A CA 1
ATOM 683 C C . ALA A 1 89 ? -23.045 -5.029 10.433 1.00 97.44 89 ALA A C 1
ATOM 685 O O . ALA A 1 89 ? -22.469 -5.385 9.403 1.00 97.44 89 ALA A O 1
ATOM 686 N N . ALA A 1 90 ? -24.092 -4.200 10.405 1.00 97.94 90 ALA A N 1
ATOM 687 C CA . ALA A 1 90 ? -24.648 -3.668 9.164 1.00 97.94 90 ALA A CA 1
ATOM 688 C C . ALA A 1 90 ? -23.687 -2.667 8.503 1.00 97.94 90 ALA A C 1
ATOM 690 O O . ALA A 1 90 ? -23.459 -2.742 7.294 1.00 97.94 90 ALA A O 1
ATOM 691 N N . GLY A 1 91 ? -23.049 -1.794 9.286 1.00 97.56 91 GLY A N 1
ATOM 692 C CA . GLY A 1 91 ? -22.020 -0.871 8.805 1.00 97.56 91 GLY A CA 1
ATOM 693 C C . GLY A 1 91 ? -20.812 -1.597 8.209 1.00 97.56 91 GLY A C 1
ATOM 694 O O . GLY A 1 91 ? -20.351 -1.253 7.117 1.00 97.56 91 GLY A O 1
ATOM 695 N N . VAL A 1 92 ? -20.341 -2.662 8.863 1.00 97.88 92 VAL A N 1
ATOM 696 C CA . VAL A 1 92 ? -19.253 -3.505 8.335 1.00 97.88 92 VAL A CA 1
ATOM 697 C C . VAL A 1 92 ? -19.663 -4.194 7.028 1.00 97.88 92 VAL A C 1
ATOM 699 O O . VAL A 1 92 ? -18.866 -4.263 6.090 1.00 97.88 92 VAL A O 1
ATOM 702 N N . LEU A 1 93 ? -20.902 -4.687 6.921 1.00 98.31 93 LEU A N 1
ATOM 703 C CA . LEU A 1 93 ? -21.417 -5.252 5.668 1.00 98.31 93 LEU A CA 1
ATOM 704 C C . LEU A 1 93 ? -21.446 -4.204 4.549 1.00 98.31 93 LEU A C 1
ATOM 706 O O . LEU A 1 93 ? -21.034 -4.505 3.430 1.00 98.31 93 LEU A O 1
ATOM 710 N N . GLN A 1 94 ? -21.837 -2.965 4.848 1.00 98.19 94 GLN A N 1
ATOM 711 C CA . GLN A 1 94 ? -21.828 -1.882 3.867 1.00 98.19 94 GLN A CA 1
ATOM 712 C C . GLN A 1 94 ? -20.409 -1.554 3.376 1.00 98.19 94 GLN A C 1
ATOM 714 O O . GLN A 1 94 ? -20.202 -1.389 2.172 1.00 98.19 94 GLN A O 1
ATOM 719 N N . GLN A 1 95 ? -19.414 -1.520 4.269 1.00 97.25 95 GLN A N 1
ATOM 720 C CA . GLN A 1 95 ? -18.009 -1.354 3.873 1.00 97.25 95 GLN A CA 1
ATOM 721 C C . GLN A 1 95 ? -17.527 -2.488 2.957 1.00 97.25 95 GLN A C 1
ATOM 723 O O . GLN A 1 95 ? -16.789 -2.235 2.002 1.00 97.25 95 GLN A O 1
ATOM 728 N N . ARG A 1 96 ? -17.957 -3.731 3.211 1.00 97.69 96 ARG A N 1
ATOM 729 C CA . ARG A 1 96 ? -17.631 -4.885 2.357 1.00 97.69 96 ARG A CA 1
ATOM 730 C C . ARG A 1 96 ? -18.252 -4.758 0.973 1.00 97.69 96 ARG A C 1
ATOM 732 O O . ARG A 1 96 ? -17.542 -4.967 -0.000 1.00 97.69 96 ARG A O 1
ATOM 739 N N . VAL A 1 97 ? -19.513 -4.336 0.871 1.00 98.38 97 VAL A N 1
ATOM 740 C CA . VAL A 1 97 ? -20.161 -4.073 -0.427 1.00 98.38 97 VAL A CA 1
ATOM 741 C C . VAL A 1 97 ? -19.385 -3.020 -1.222 1.00 98.38 97 VAL A C 1
ATOM 743 O O . VAL A 1 97 ? -19.108 -3.224 -2.403 1.00 98.38 97 VAL A O 1
ATOM 746 N N . THR A 1 98 ? -18.972 -1.923 -0.578 1.00 98.12 98 THR A N 1
ATOM 747 C CA . THR A 1 98 ? -18.139 -0.889 -1.215 1.00 98.12 98 THR A CA 1
ATOM 748 C C . THR A 1 98 ? -16.802 -1.457 -1.697 1.00 98.12 98 THR A C 1
ATOM 750 O O . THR A 1 98 ? -16.407 -1.217 -2.837 1.00 98.12 98 THR A O 1
ATOM 753 N N . ARG A 1 99 ? -16.123 -2.255 -0.865 1.00 98.31 99 ARG A N 1
ATOM 754 C CA . ARG A 1 99 ? -14.865 -2.923 -1.230 1.00 98.31 99 ARG A CA 1
ATOM 755 C C . ARG A 1 99 ? -15.046 -3.881 -2.403 1.00 98.31 99 ARG A C 1
ATOM 757 O O . ARG A 1 99 ? -14.224 -3.888 -3.311 1.00 98.31 99 ARG A O 1
ATOM 764 N N . ASP A 1 100 ? -16.093 -4.692 -2.392 1.00 98.50 100 ASP A N 1
ATOM 765 C CA . ASP A 1 100 ? -16.308 -5.714 -3.416 1.00 98.50 100 ASP A CA 1
ATOM 766 C C . ASP A 1 100 ? -16.652 -5.070 -4.763 1.00 98.50 100 ASP A C 1
ATOM 768 O O . ASP A 1 100 ? -16.118 -5.484 -5.791 1.00 98.50 100 ASP A O 1
ATOM 772 N N . LYS A 1 101 ? -17.421 -3.973 -4.754 1.00 98.50 101 LYS A N 1
ATOM 773 C CA . LYS A 1 101 ? -17.610 -3.128 -5.940 1.00 98.50 101 LYS A CA 1
ATOM 774 C C . LYS A 1 101 ? -16.271 -2.606 -6.471 1.00 98.50 101 LYS A C 1
ATOM 776 O O . LYS A 1 101 ? -15.989 -2.769 -7.655 1.00 98.50 101 LYS A O 1
ATOM 781 N N . PHE A 1 102 ? -15.429 -2.047 -5.600 1.00 98.56 102 PHE A N 1
ATOM 782 C CA . PHE A 1 102 ? -14.100 -1.567 -5.988 1.00 98.56 102 PHE A CA 1
ATOM 783 C C . PHE A 1 102 ? -13.241 -2.686 -6.596 1.00 98.56 102 PHE A C 1
ATOM 785 O O . PHE A 1 102 ? -12.567 -2.469 -7.598 1.00 98.56 102 PHE A O 1
ATOM 792 N N . ARG A 1 103 ? -13.280 -3.898 -6.029 1.00 98.50 103 ARG A N 1
ATOM 793 C CA . ARG A 1 103 ? -12.556 -5.070 -6.552 1.00 98.50 103 ARG A CA 1
ATOM 794 C C . ARG A 1 103 ? -13.039 -5.472 -7.945 1.00 98.50 103 ARG A C 1
ATOM 796 O O . ARG A 1 103 ? -12.205 -5.788 -8.791 1.00 98.50 103 ARG A O 1
ATOM 803 N N . CYS A 1 104 ? -14.347 -5.427 -8.208 1.00 98.44 104 CYS A N 1
ATOM 804 C CA . CYS A 1 104 ? -14.888 -5.650 -9.551 1.00 98.44 104 CYS A CA 1
ATOM 805 C C . CYS A 1 104 ? -14.371 -4.605 -10.549 1.00 98.44 104 CYS A C 1
ATOM 807 O O . CYS A 1 104 ? -13.907 -4.970 -11.630 1.00 98.44 104 CYS A O 1
ATOM 809 N N . ASP A 1 105 ? -14.398 -3.326 -10.174 1.00 98.38 105 ASP A N 1
ATOM 810 C CA . ASP A 1 105 ? -13.929 -2.235 -11.032 1.00 98.38 105 ASP A CA 1
ATOM 811 C C . ASP A 1 105 ? -12.408 -2.328 -11.279 1.00 98.38 105 ASP A C 1
ATOM 813 O O . ASP A 1 105 ? -11.944 -2.182 -12.413 1.00 98.38 105 ASP A O 1
ATOM 817 N N . PHE A 1 106 ? -11.627 -2.668 -10.247 1.00 97.94 106 PHE A N 1
ATOM 818 C CA . PHE A 1 106 ? -10.188 -2.917 -10.356 1.00 97.94 106 PHE A CA 1
ATOM 819 C C . PHE A 1 106 ? -9.877 -4.099 -11.284 1.00 97.94 106 PHE A C 1
ATOM 821 O O . PHE A 1 106 ? -8.996 -3.984 -12.134 1.00 97.94 106 PHE A O 1
ATOM 828 N N . ALA A 1 107 ? -10.615 -5.208 -11.179 1.00 97.94 107 ALA A N 1
ATOM 829 C CA . ALA A 1 107 ? -10.440 -6.365 -12.058 1.00 97.94 107 ALA A CA 1
ATOM 830 C C . ALA A 1 107 ? -10.767 -6.027 -13.523 1.00 97.94 107 ALA A C 1
ATOM 832 O O . ALA A 1 107 ? -10.046 -6.433 -14.434 1.00 97.94 107 ALA A O 1
ATOM 833 N N . ALA A 1 108 ? -11.816 -5.234 -13.768 1.00 98.12 108 ALA A N 1
ATOM 834 C CA . ALA A 1 108 ? -12.136 -4.751 -15.109 1.00 98.12 108 ALA A CA 1
ATOM 835 C C . ALA A 1 108 ? -11.022 -3.852 -15.675 1.00 98.12 108 ALA A C 1
ATOM 837 O O . ALA A 1 108 ? -10.649 -3.989 -16.842 1.00 98.12 108 ALA A O 1
ATOM 838 N N . HIS A 1 109 ? -10.453 -2.966 -14.851 1.00 96.81 109 HIS A N 1
ATOM 839 C CA . HIS A 1 109 ? -9.304 -2.135 -15.221 1.00 96.81 109 HIS A CA 1
ATOM 840 C C . HIS A 1 109 ? -8.053 -2.967 -15.523 1.00 96.81 109 HIS A C 1
ATOM 842 O O . HIS A 1 109 ? -7.407 -2.740 -16.544 1.00 96.81 109 HIS A O 1
ATOM 848 N N . TRP A 1 110 ? -7.741 -3.957 -14.683 1.00 96.88 110 TRP A N 1
ATOM 849 C CA . TRP A 1 110 ? -6.627 -4.888 -14.879 1.00 96.88 110 TRP A CA 1
ATOM 850 C C . TRP A 1 110 ? -6.735 -5.613 -16.225 1.00 96.88 110 TRP A C 1
ATOM 852 O O . TRP A 1 110 ? -5.803 -5.571 -17.026 1.00 96.88 110 TRP A O 1
ATOM 862 N N . ASN A 1 111 ? -7.907 -6.187 -16.517 1.00 97.00 111 ASN A N 1
ATOM 863 C CA . ASN A 1 111 ? -8.175 -6.876 -17.781 1.00 97.00 111 ASN A CA 1
ATOM 864 C C . ASN A 1 111 ? -8.085 -5.934 -18.988 1.00 97.00 111 ASN A C 1
ATOM 866 O O . ASN A 1 111 ? -7.597 -6.325 -20.041 1.00 97.00 111 ASN A O 1
ATOM 870 N N . LYS A 1 112 ? -8.526 -4.679 -18.846 1.00 97.12 112 LYS A N 1
ATOM 871 C CA . LYS A 1 112 ? -8.424 -3.674 -19.914 1.00 97.12 112 LYS A CA 1
ATOM 872 C C . LYS A 1 112 ? -6.974 -3.290 -20.220 1.00 97.12 112 LYS A C 1
ATOM 874 O O . LYS A 1 112 ? -6.662 -2.997 -21.371 1.00 97.12 112 LYS A O 1
ATOM 879 N N . LEU A 1 113 ? -6.117 -3.234 -19.201 1.00 95.62 113 LEU A N 1
ATOM 880 C CA . LEU A 1 113 ? -4.689 -2.975 -19.382 1.00 95.62 113 LEU A CA 1
ATOM 881 C C . LEU A 1 113 ? -3.927 -4.197 -19.899 1.00 95.62 113 LEU A C 1
ATOM 883 O O . LEU A 1 113 ? -2.811 -4.015 -20.381 1.00 95.62 113 LEU A O 1
ATOM 887 N N . ASP A 1 114 ? -4.523 -5.390 -19.835 1.00 96.25 114 ASP A N 1
AT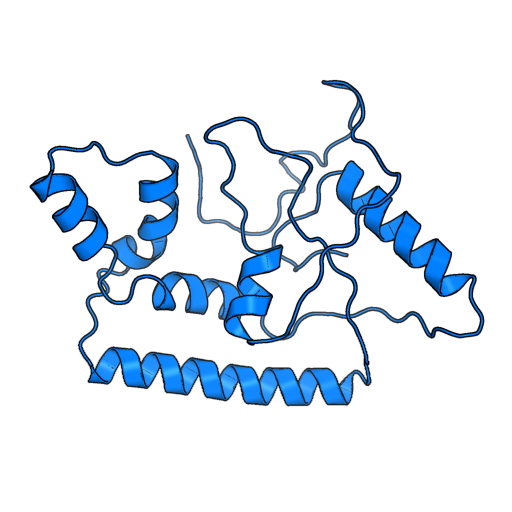OM 888 C CA . ASP A 1 114 ? -3.979 -6.643 -20.367 1.00 96.25 114 ASP A CA 1
ATOM 889 C C . ASP A 1 114 ? -2.599 -6.982 -19.774 1.00 96.25 114 ASP A C 1
ATOM 891 O O . ASP A 1 114 ? -1.614 -7.165 -20.483 1.00 96.25 114 ASP A O 1
ATOM 895 N N . VAL A 1 115 ? -2.480 -6.931 -18.444 1.00 95.88 115 VAL A N 1
ATOM 896 C CA . VAL A 1 115 ? -1.229 -7.224 -17.721 1.00 95.88 115 VAL A CA 1
ATOM 897 C C . VAL A 1 115 ? -1.310 -8.573 -17.011 1.00 95.88 115 VAL A C 1
ATOM 899 O O . VAL A 1 115 ? -2.315 -8.886 -16.381 1.00 95.88 115 VAL A O 1
ATOM 902 N N . ASP A 1 116 ? -0.225 -9.346 -17.037 1.00 96.88 116 ASP A N 1
ATOM 903 C CA . ASP A 1 116 ? -0.125 -10.588 -16.255 1.00 96.88 116 ASP A CA 1
ATOM 904 C C . ASP A 1 116 ? 0.379 -10.332 -14.832 1.00 96.88 116 ASP A C 1
ATOM 906 O O . ASP A 1 116 ? -0.069 -10.947 -13.865 1.00 96.88 116 ASP A O 1
ATOM 910 N N . VAL A 1 117 ? 1.337 -9.411 -14.699 1.00 96.06 117 VAL A N 1
ATOM 911 C CA . VAL A 1 117 ? 2.001 -9.068 -13.439 1.00 96.06 117 VAL A CA 1
ATOM 912 C C . VAL A 1 117 ? 2.310 -7.577 -13.384 1.00 96.06 117 VAL A C 1
ATOM 914 O O . VAL A 1 117 ? 2.597 -6.944 -14.400 1.00 96.06 117 VAL A O 1
ATOM 917 N N . VAL A 1 118 ? 2.311 -7.017 -12.174 1.00 96.31 118 VAL A N 1
ATOM 918 C CA . VAL A 1 118 ? 2.724 -5.633 -11.920 1.00 96.31 118 VAL A CA 1
ATOM 919 C C . VAL A 1 118 ? 3.972 -5.633 -11.050 1.00 96.31 118 VAL A C 1
ATOM 921 O O . VAL A 1 118 ? 3.998 -6.225 -9.974 1.00 96.31 118 VAL A O 1
ATOM 924 N N . ILE A 1 119 ? 5.005 -4.927 -11.509 1.00 96.06 119 ILE A N 1
ATOM 925 C CA . ILE A 1 119 ? 6.191 -4.624 -10.707 1.00 96.06 119 ILE A CA 1
ATOM 926 C C . ILE A 1 119 ? 5.992 -3.256 -10.059 1.00 96.06 119 ILE A C 1
ATOM 928 O O . ILE A 1 119 ? 5.849 -2.243 -10.746 1.00 96.06 119 ILE A O 1
ATOM 932 N N . CYS A 1 120 ? 5.998 -3.217 -8.730 1.00 94.88 120 CYS A N 1
ATOM 933 C CA . CYS A 1 120 ? 5.817 -1.996 -7.952 1.00 94.88 120 CYS A CA 1
ATOM 934 C C . CYS A 1 120 ? 6.787 -1.937 -6.761 1.00 94.88 120 CYS A C 1
ATOM 936 O O . CYS A 1 120 ? 7.422 -2.940 -6.421 1.00 94.88 120 CYS A O 1
ATOM 938 N N . PRO A 1 121 ? 6.926 -0.770 -6.105 1.00 94.25 121 PRO A N 1
ATOM 939 C CA . PRO A 1 121 ? 7.624 -0.688 -4.828 1.00 94.25 121 PRO A CA 1
ATOM 940 C C . PRO A 1 121 ? 6.987 -1.617 -3.790 1.00 94.25 121 PRO A C 1
ATOM 942 O O . PRO A 1 121 ? 5.765 -1.707 -3.710 1.00 94.25 121 PRO A O 1
ATOM 945 N N . SER A 1 122 ? 7.812 -2.257 -2.960 1.00 93.19 122 SER A N 1
ATOM 946 C CA . SER A 1 122 ? 7.333 -2.982 -1.772 1.00 93.19 122 SER A CA 1
ATOM 947 C C . SER A 1 122 ? 7.165 -2.058 -0.560 1.00 93.19 122 SER A C 1
ATOM 949 O O . SER A 1 122 ? 6.300 -2.286 0.279 1.00 93.19 122 SER A O 1
ATOM 951 N N . TYR A 1 123 ? 7.985 -1.012 -0.469 1.00 92.81 123 TYR A N 1
ATOM 952 C CA . TYR A 1 123 ? 7.945 0.013 0.570 1.00 92.81 123 TYR A CA 1
ATOM 953 C C . TYR A 1 123 ? 8.490 1.325 -0.007 1.00 92.81 123 TYR A C 1
ATOM 955 O O . TYR A 1 123 ? 9.101 1.332 -1.078 1.00 92.81 123 TYR A O 1
ATOM 963 N N . VAL A 1 124 ? 8.290 2.440 0.701 1.00 90.56 124 VAL A N 1
ATOM 964 C CA . VAL A 1 124 ? 8.782 3.758 0.266 1.00 90.56 124 VAL A CA 1
ATOM 965 C C . VAL A 1 124 ? 10.311 3.826 0.191 1.00 90.56 124 VAL A C 1
ATOM 967 O O . VAL A 1 124 ? 10.842 4.593 -0.603 1.00 90.56 124 VAL A O 1
ATOM 970 N N . GLY A 1 125 ? 11.035 3.045 0.993 1.00 91.81 125 GLY A N 1
ATOM 971 C CA . GLY A 1 125 ? 12.486 3.166 1.140 1.00 91.81 125 GLY A CA 1
ATOM 972 C C . GLY A 1 125 ? 13.180 1.877 1.590 1.00 91.81 125 GLY A C 1
ATOM 973 O O . GLY A 1 125 ? 12.572 0.808 1.571 1.00 91.81 125 GLY A O 1
ATOM 974 N N . PRO A 1 126 ? 14.459 1.958 2.002 1.00 91.50 126 PRO A N 1
ATOM 975 C CA . PRO A 1 126 ? 15.102 0.895 2.767 1.00 91.50 126 PRO A CA 1
ATOM 976 C C . PRO A 1 126 ? 14.487 0.812 4.178 1.00 91.50 126 PRO A C 1
ATOM 978 O O . PRO A 1 126 ? 13.578 1.574 4.516 1.00 91.50 126 PRO A O 1
ATOM 981 N N . ALA A 1 127 ? 14.996 -0.102 5.011 1.00 91.38 127 ALA A N 1
ATOM 982 C CA . ALA A 1 127 ? 14.582 -0.216 6.408 1.00 91.38 127 ALA A CA 1
ATOM 983 C C . ALA A 1 127 ? 14.604 1.158 7.100 1.00 91.38 127 ALA A C 1
ATOM 985 O O . ALA A 1 127 ? 15.615 1.867 7.072 1.00 91.38 127 ALA A O 1
ATOM 986 N N . CYS A 1 128 ? 13.464 1.544 7.668 1.00 88.75 128 CYS A N 1
ATOM 987 C CA . CYS A 1 128 ? 13.308 2.839 8.308 1.00 88.75 128 CYS A CA 1
ATOM 988 C C . CYS A 1 128 ? 13.999 2.866 9.673 1.00 88.75 128 CYS A C 1
ATOM 990 O O . CYS A 1 128 ? 14.219 1.835 10.311 1.00 88.75 128 CYS A O 1
ATOM 992 N N . VAL A 1 129 ? 14.309 4.075 10.139 1.00 89.75 129 VAL A N 1
ATOM 993 C CA . VAL A 1 129 ? 14.699 4.285 11.536 1.00 89.75 129 VAL A CA 1
ATOM 994 C C . VAL A 1 129 ? 13.520 3.882 12.427 1.00 89.75 129 VAL A C 1
ATOM 996 O O . VAL A 1 129 ? 12.360 3.994 12.014 1.00 89.75 129 VAL A O 1
ATOM 999 N N . HIS A 1 130 ? 13.806 3.403 13.637 1.00 91.75 130 HIS A N 1
ATOM 1000 C CA . HIS A 1 130 ? 12.769 3.073 14.615 1.00 91.75 130 HIS A CA 1
ATOM 1001 C C . HIS A 1 130 ? 11.774 4.231 14.770 1.00 91.75 130 HIS A C 1
ATOM 1003 O O . HIS A 1 130 ? 12.162 5.396 14.689 1.00 91.75 130 HIS A O 1
ATOM 1009 N N . GLU A 1 131 ? 10.497 3.894 14.947 1.00 88.69 131 GLU A N 1
ATOM 1010 C CA . GLU A 1 131 ? 9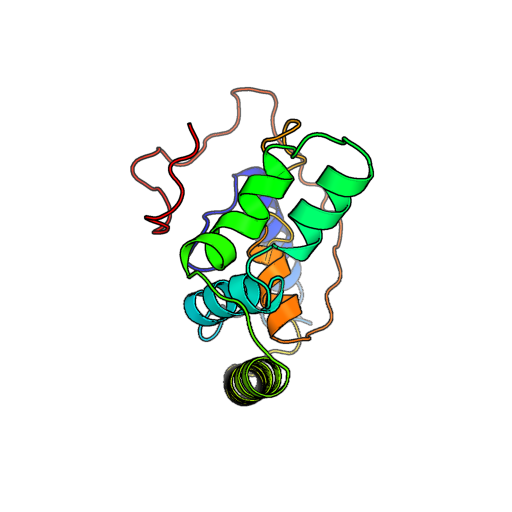.390 4.849 15.113 1.00 88.69 131 GLU A CA 1
ATOM 1011 C C . GLU A 1 131 ? 9.105 5.786 13.919 1.00 88.69 131 GLU A C 1
ATOM 1013 O O . GLU A 1 131 ? 8.319 6.718 14.047 1.00 88.69 131 GLU A O 1
ATOM 1018 N N . THR A 1 132 ? 9.676 5.538 12.730 1.00 88.56 132 THR A N 1
ATOM 1019 C CA . THR A 1 132 ? 9.439 6.379 11.526 1.00 88.56 132 THR A CA 1
ATOM 1020 C C . THR A 1 132 ? 8.697 5.666 10.385 1.00 88.56 132 THR A C 1
ATOM 1022 O O . THR A 1 132 ? 8.522 6.216 9.296 1.00 88.56 132 THR A O 1
ATOM 1025 N N . GLY A 1 133 ? 8.249 4.429 10.615 1.00 89.69 133 GLY A N 1
ATOM 1026 C CA . GLY A 1 133 ? 7.619 3.559 9.617 1.00 89.69 133 GLY A CA 1
ATOM 1027 C C . GLY A 1 133 ? 6.148 3.871 9.330 1.00 89.69 133 GLY A C 1
ATOM 1028 O O . GLY A 1 133 ? 5.289 3.037 9.580 1.00 89.69 133 GLY A O 1
ATOM 1029 N N . LEU A 1 134 ? 5.843 5.063 8.815 1.00 88.50 134 LEU A N 1
ATOM 1030 C CA . LEU A 1 134 ? 4.460 5.553 8.673 1.00 88.50 134 LEU A CA 1
ATOM 1031 C C . LEU A 1 134 ? 3.798 5.242 7.317 1.00 88.50 134 LEU A C 1
ATOM 1033 O O . LEU A 1 134 ? 2.590 5.408 7.155 1.00 88.50 134 LEU A O 1
ATOM 1037 N N . PHE A 1 135 ? 4.570 4.806 6.321 1.00 86.56 135 PHE A N 1
ATOM 1038 C CA . PHE A 1 135 ? 4.138 4.773 4.921 1.00 86.56 135 PHE A CA 1
ATOM 1039 C C . PHE A 1 135 ? 3.892 3.354 4.408 1.00 86.56 135 PHE A C 1
ATOM 1041 O O . PHE A 1 135 ? 4.763 2.734 3.805 1.00 86.56 135 PHE A O 1
ATOM 1048 N N . TRP A 1 136 ? 2.680 2.844 4.595 1.00 88.69 136 TRP A N 1
ATOM 1049 C CA . TRP A 1 136 ? 2.324 1.458 4.266 1.00 88.69 136 TRP A CA 1
ATOM 1050 C C . TRP A 1 136 ? 1.529 1.305 2.956 1.00 88.69 136 TRP A C 1
ATOM 1052 O O . TRP A 1 136 ? 1.201 0.186 2.564 1.00 88.69 136 TRP A O 1
ATOM 1062 N N . ASN A 1 137 ? 1.268 2.408 2.242 1.00 88.94 137 ASN A N 1
ATOM 1063 C CA . ASN A 1 137 ? 0.405 2.467 1.053 1.00 88.94 137 ASN A CA 1
ATOM 1064 C C . ASN A 1 137 ? 0.759 1.436 -0.034 1.00 88.94 137 ASN A C 1
ATOM 1066 O O . ASN A 1 137 ? -0.131 0.787 -0.584 1.00 88.94 137 ASN A O 1
ATOM 1070 N N . TYR A 1 138 ? 2.058 1.254 -0.296 1.00 90.62 138 TYR A N 1
ATOM 1071 C CA . TYR A 1 138 ? 2.563 0.366 -1.346 1.00 90.62 138 TYR A CA 1
ATOM 1072 C C . TYR A 1 138 ? 2.205 -1.108 -1.156 1.00 90.62 138 TYR A C 1
ATOM 1074 O O . TYR A 1 138 ? 2.101 -1.829 -2.142 1.00 90.62 138 TYR A O 1
ATOM 1082 N N . ALA A 1 139 ? 1.982 -1.545 0.084 1.00 92.44 139 ALA A N 1
ATOM 1083 C CA . ALA A 1 139 ? 1.460 -2.875 0.387 1.00 92.44 139 ALA A CA 1
ATOM 1084 C C . ALA A 1 139 ? -0.056 -2.842 0.653 1.00 92.44 139 ALA A C 1
ATOM 1086 O O . ALA A 1 139 ? -0.783 -3.741 0.236 1.00 92.44 139 ALA A O 1
ATOM 1087 N N . ALA A 1 140 ? -0.545 -1.778 1.302 1.00 93.88 140 ALA A N 1
ATOM 1088 C CA . ALA A 1 140 ? -1.949 -1.585 1.666 1.00 93.88 140 ALA A CA 1
ATOM 1089 C C . ALA A 1 140 ? -2.908 -1.745 0.487 1.00 93.88 140 ALA A C 1
ATOM 1091 O O . ALA A 1 140 ? -3.932 -2.415 0.602 1.00 93.88 140 ALA A O 1
ATOM 1092 N N . PHE A 1 141 ? -2.571 -1.126 -0.647 1.00 95.19 141 PHE A N 1
ATOM 1093 C CA . PHE A 1 141 ? -3.407 -1.159 -1.840 1.00 95.19 141 PHE A CA 1
ATOM 1094 C C . PHE A 1 141 ? -3.726 -2.603 -2.254 1.00 95.19 141 PHE A C 1
ATOM 1096 O O . PHE A 1 141 ? -4.888 -2.946 -2.467 1.00 95.19 141 PHE A O 1
ATOM 1103 N N . TRP A 1 142 ? -2.708 -3.467 -2.268 1.00 95.94 142 TRP A N 1
ATOM 1104 C CA . TRP A 1 142 ? -2.830 -4.871 -2.663 1.00 95.94 142 TRP A CA 1
ATOM 1105 C C . TRP A 1 142 ? -3.641 -5.704 -1.668 1.00 95.94 142 TRP A C 1
ATOM 1107 O O . TRP A 1 142 ? -4.421 -6.553 -2.093 1.00 95.94 142 TRP A O 1
ATOM 1117 N N . ASN A 1 143 ? -3.569 -5.390 -0.368 1.00 96.44 143 ASN A N 1
ATOM 1118 C CA . ASN A 1 143 ? -4.464 -5.979 0.635 1.00 96.44 143 ASN A CA 1
ATOM 1119 C C . ASN A 1 143 ? -5.933 -5.610 0.368 1.00 96.44 143 ASN A C 1
ATOM 1121 O O . ASN A 1 143 ? -6.831 -6.434 0.541 1.00 96.44 143 ASN A O 1
ATOM 1125 N N . TYR A 1 144 ? -6.199 -4.369 -0.057 1.00 97.44 144 TYR A N 1
ATOM 1126 C CA . TYR A 1 144 ? -7.566 -3.924 -0.324 1.00 97.44 144 TYR A CA 1
ATOM 1127 C C . TYR A 1 144 ? -8.167 -4.659 -1.525 1.00 97.44 144 TYR A C 1
ATOM 1129 O O . TYR A 1 144 ? -9.308 -5.126 -1.449 1.00 97.44 144 TYR A O 1
ATOM 1137 N N . VAL A 1 145 ? -7.390 -4.820 -2.601 1.00 97.12 145 VAL A N 1
ATOM 1138 C CA . VAL A 1 145 ? -7.835 -5.518 -3.819 1.00 97.12 145 VAL A CA 1
ATOM 1139 C C . VAL A 1 145 ? -7.734 -7.044 -3.747 1.00 97.12 145 VAL A C 1
ATOM 1141 O O . VAL A 1 145 ? -8.352 -7.703 -4.573 1.00 97.12 145 VAL A O 1
ATOM 1144 N N . ASP A 1 146 ? -7.061 -7.599 -2.732 1.00 97.38 146 ASP A N 1
ATOM 1145 C CA . ASP A 1 146 ? -6.879 -9.048 -2.503 1.00 97.38 146 ASP A CA 1
ATOM 1146 C C . ASP A 1 146 ? -5.997 -9.765 -3.533 1.00 97.38 146 ASP A C 1
ATOM 1148 O O . ASP A 1 146 ? -6.230 -10.923 -3.879 1.00 97.38 146 ASP A O 1
ATOM 1152 N N . TYR A 1 147 ? -5.005 -9.070 -4.087 1.00 97.06 147 TYR A N 1
ATOM 1153 C CA . TYR A 1 147 ? -4.146 -9.658 -5.117 1.00 97.06 147 TYR A CA 1
ATOM 1154 C C . TYR A 1 147 ? -2.870 -10.215 -4.479 1.00 97.06 147 TYR A C 1
ATOM 1156 O O . TYR A 1 147 ? -2.295 -9.573 -3.595 1.00 97.06 147 TYR A O 1
ATOM 1164 N N . PRO A 1 148 ? -2.405 -11.402 -4.910 1.00 97.06 148 PRO A N 1
ATOM 1165 C CA . PRO A 1 148 ? -1.197 -11.998 -4.364 1.00 97.06 148 PRO A CA 1
ATOM 1166 C C . PRO A 1 148 ? 0.027 -11.143 -4.702 1.00 97.06 148 PRO A C 1
ATOM 1168 O O . PRO A 1 148 ? 0.133 -10.578 -5.790 1.00 97.06 148 PRO A O 1
ATOM 1171 N N . GLY A 1 149 ? 0.982 -11.092 -3.775 1.00 95.81 149 GLY A N 1
ATOM 1172 C CA . GLY A 1 149 ? 2.228 -10.350 -3.938 1.00 95.81 149 GLY A CA 1
ATOM 1173 C C . GLY A 1 149 ? 3.439 -11.162 -3.494 1.00 95.81 149 GLY A C 1
ATOM 1174 O O . GLY A 1 149 ? 3.366 -11.957 -2.557 1.00 95.81 149 GLY A O 1
ATOM 1175 N N . VAL A 1 150 ? 4.572 -10.935 -4.157 1.00 97.19 150 VAL A N 1
ATOM 1176 C CA . VAL A 1 150 ? 5.879 -11.484 -3.780 1.00 97.19 150 VAL A CA 1
ATOM 1177 C C . VAL A 1 150 ? 6.918 -10.369 -3.788 1.00 97.19 150 VAL A C 1
ATOM 1179 O O . VAL A 1 150 ? 6.894 -9.489 -4.647 1.00 97.19 150 VAL A O 1
ATOM 1182 N N . VAL A 1 151 ? 7.844 -10.405 -2.831 1.00 96.38 151 VAL A N 1
ATOM 1183 C CA . VAL A 1 151 ? 8.965 -9.463 -2.759 1.00 96.38 151 VAL A CA 1
ATOM 1184 C C . VAL A 1 151 ? 10.234 -10.171 -3.209 1.00 96.38 151 VAL A C 1
ATOM 1186 O O . VAL A 1 151 ? 10.633 -11.177 -2.626 1.00 96.38 151 VAL A O 1
ATOM 1189 N N . VAL A 1 152 ? 10.882 -9.626 -4.238 1.00 95.56 152 VAL A N 1
ATOM 1190 C CA . VAL A 1 152 ? 12.143 -10.148 -4.775 1.00 95.56 152 VAL A CA 1
ATOM 1191 C C . VAL A 1 152 ? 13.277 -9.188 -4.404 1.00 95.56 152 VAL A C 1
ATOM 1193 O O . VAL A 1 152 ? 13.247 -8.026 -4.817 1.00 95.56 152 VAL A O 1
ATOM 1196 N N . PRO A 1 153 ? 14.288 -9.629 -3.633 1.00 95.12 153 PRO A N 1
ATOM 1197 C CA . PRO A 1 153 ? 15.453 -8.804 -3.333 1.00 95.12 153 PRO A CA 1
ATOM 1198 C C . PRO A 1 153 ? 16.216 -8.408 -4.602 1.00 95.12 153 PRO A C 1
ATOM 1200 O O . PRO A 1 153 ? 16.404 -9.217 -5.510 1.00 95.12 153 PRO A O 1
ATOM 1203 N N . THR A 1 154 ? 16.708 -7.170 -4.646 1.00 96.12 154 THR A N 1
ATOM 1204 C CA . THR A 1 154 ? 17.535 -6.661 -5.752 1.00 96.12 154 THR A CA 1
ATOM 1205 C C . THR A 1 154 ? 18.984 -6.469 -5.290 1.00 96.12 154 THR A C 1
ATOM 1207 O O . THR A 1 154 ? 19.233 -6.359 -4.086 1.00 96.12 154 THR A O 1
ATOM 1210 N N . PRO A 1 155 ? 19.972 -6.387 -6.203 1.00 97.00 155 PRO A N 1
ATOM 1211 C CA . PRO A 1 155 ? 21.350 -6.071 -5.823 1.00 97.00 155 PRO A CA 1
ATOM 1212 C C . PRO A 1 155 ? 21.546 -4.599 -5.411 1.00 97.00 155 PRO A C 1
ATOM 1214 O O . PRO A 1 155 ? 22.651 -4.220 -5.015 1.00 97.00 155 PRO A O 1
ATOM 1217 N N . ILE A 1 156 ? 20.514 -3.755 -5.527 1.00 96.88 156 ILE A N 1
ATOM 1218 C CA . ILE A 1 156 ? 20.601 -2.326 -5.231 1.00 96.88 156 ILE A CA 1
ATOM 1219 C C . ILE A 1 156 ? 20.669 -2.106 -3.722 1.00 96.88 156 ILE A C 1
ATOM 1221 O O . ILE A 1 156 ? 19.870 -2.631 -2.951 1.00 96.88 156 ILE A O 1
ATOM 1225 N N . LYS A 1 157 ? 21.630 -1.280 -3.305 1.00 95.44 157 LYS A N 1
ATOM 1226 C CA . LYS A 1 157 ? 21.815 -0.866 -1.913 1.00 95.44 157 LYS A CA 1
ATOM 1227 C C . LYS A 1 157 ? 21.572 0.634 -1.774 1.00 95.44 157 LYS A C 1
ATOM 1229 O O . LYS A 1 157 ? 21.820 1.408 -2.705 1.00 95.44 157 LYS A O 1
ATOM 1234 N N . ALA A 1 158 ? 21.104 1.035 -0.596 1.00 94.31 158 ALA A N 1
ATOM 1235 C CA . ALA A 1 158 ? 21.114 2.436 -0.206 1.00 94.31 158 ALA A CA 1
ATOM 1236 C C . ALA A 1 158 ? 22.561 2.934 -0.084 1.00 94.31 158 ALA A C 1
ATOM 1238 O O . ALA A 1 158 ? 23.464 2.195 0.321 1.00 94.31 158 ALA A O 1
ATOM 1239 N N . LEU A 1 159 ? 22.782 4.189 -0.455 1.00 93.38 159 LEU A N 1
ATOM 1240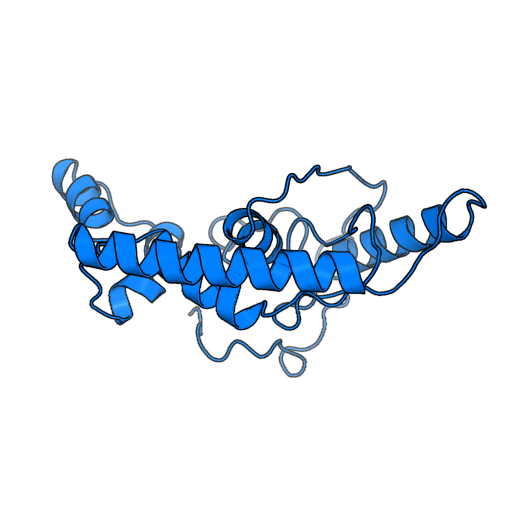 C CA . LEU A 1 159 ? 24.046 4.871 -0.244 1.00 93.38 159 LEU A CA 1
ATOM 1241 C C . LEU A 1 159 ? 24.227 5.195 1.245 1.00 93.38 159 LEU A C 1
ATOM 1243 O O . LEU A 1 159 ? 23.306 5.119 2.057 1.00 93.38 159 LEU A O 1
ATOM 1247 N N . GLY A 1 160 ? 25.457 5.563 1.608 1.00 89.75 160 GLY A N 1
ATOM 1248 C CA . GLY A 1 160 ? 25.757 5.995 2.978 1.00 89.75 160 GLY A CA 1
ATOM 1249 C C . GLY A 1 160 ? 24.933 7.222 3.391 1.00 89.75 160 GLY A C 1
ATOM 1250 O O . GLY A 1 160 ? 24.483 7.985 2.535 1.00 89.75 160 GLY A O 1
ATOM 1251 N N . LYS A 1 161 ? 24.772 7.435 4.702 1.00 85.12 161 LYS A N 1
ATOM 1252 C CA . LYS A 1 161 ? 24.048 8.589 5.263 1.00 85.12 161 LYS A CA 1
ATOM 1253 C C . LYS A 1 161 ? 24.503 9.900 4.604 1.00 85.12 161 LYS A C 1
ATOM 1255 O O . LYS A 1 161 ? 25.699 10.156 4.507 1.00 85.12 161 LYS A O 1
ATOM 1260 N N . GLY A 1 162 ? 23.545 10.705 4.141 1.00 85.38 162 GLY A N 1
ATOM 1261 C CA . GLY A 1 162 ? 23.802 11.994 3.484 1.00 85.38 162 GLY A CA 1
ATOM 1262 C C . GLY A 1 162 ? 24.280 11.914 2.029 1.00 85.38 162 GLY A C 1
ATOM 1263 O O . GLY A 1 162 ? 24.561 12.951 1.442 1.00 85.38 162 GLY A O 1
ATOM 1264 N N . ARG A 1 163 ? 24.378 10.714 1.437 1.00 91.50 163 ARG A N 1
ATOM 1265 C CA . ARG A 1 163 ? 24.799 10.532 0.034 1.00 91.50 163 ARG A CA 1
ATOM 1266 C C . ARG A 1 163 ? 23.652 10.270 -0.938 1.00 91.50 163 ARG A C 1
ATOM 1268 O O . ARG A 1 163 ? 23.887 10.214 -2.137 1.00 91.50 163 ARG A O 1
ATOM 1275 N N . GLU A 1 164 ? 22.439 10.076 -0.430 1.00 91.00 164 GLU A N 1
ATOM 1276 C CA . GLU A 1 164 ? 21.239 9.968 -1.260 1.00 91.00 164 GLU A CA 1
ATOM 1277 C C . GLU A 1 164 ? 20.690 11.359 -1.587 1.00 91.00 164 GLU A C 1
ATOM 1279 O O . GLU A 1 164 ? 20.611 12.224 -0.713 1.00 91.00 164 GLU A O 1
ATOM 1284 N N . SER A 1 165 ? 20.269 11.555 -2.835 1.00 84.94 165 SER A N 1
ATOM 1285 C CA . SER A 1 165 ? 19.597 12.775 -3.287 1.00 84.94 165 SER A CA 1
ATOM 1286 C C . SER A 1 165 ? 18.088 12.571 -3.235 1.00 84.94 165 SER A C 1
ATOM 1288 O O . SER A 1 165 ? 17.499 12.009 -4.155 1.00 84.94 165 SER A O 1
ATOM 1290 N N . TYR A 1 166 ? 17.466 12.991 -2.138 1.00 80.44 166 TYR A N 1
ATOM 1291 C CA . TYR A 1 166 ? 16.011 12.966 -1.999 1.00 80.44 166 TYR A CA 1
ATOM 1292 C C . TYR A 1 166 ? 15.383 14.161 -2.724 1.00 80.44 166 TYR A C 1
ATOM 1294 O O . TYR A 1 166 ? 15.995 15.227 -2.812 1.00 80.44 166 TYR A O 1
ATOM 1302 N N . ALA A 1 167 ? 14.156 13.985 -3.218 1.00 69.06 167 ALA A N 1
ATOM 1303 C CA . ALA A 1 167 ? 13.343 15.099 -3.695 1.00 69.06 167 ALA A CA 1
ATOM 1304 C C . ALA A 1 167 ? 13.170 16.135 -2.568 1.00 69.06 167 ALA A C 1
ATOM 1306 O O . ALA A 1 167 ? 13.092 15.766 -1.391 1.00 69.06 167 ALA A O 1
ATOM 1307 N N . THR A 1 168 ? 13.152 17.426 -2.906 1.00 62.31 168 THR A N 1
ATOM 1308 C CA . THR A 1 168 ? 12.985 18.485 -1.899 1.00 62.31 168 THR A CA 1
ATOM 1309 C C . THR A 1 168 ? 11.588 18.421 -1.279 1.00 62.31 168 THR A C 1
ATOM 1311 O O . THR A 1 168 ? 10.650 17.905 -1.886 1.00 62.31 168 THR A O 1
ATOM 1314 N N . ALA A 1 169 ? 11.426 18.960 -0.066 1.00 54.72 169 ALA A N 1
ATOM 1315 C CA . ALA A 1 169 ? 10.141 18.974 0.644 1.00 54.72 169 ALA A CA 1
ATOM 1316 C C . ALA A 1 169 ? 9.007 19.688 -0.131 1.00 54.72 169 ALA A C 1
ATOM 1318 O O . ALA A 1 169 ? 7.834 19.462 0.140 1.00 54.72 169 ALA A O 1
ATOM 1319 N N . ASP A 1 170 ? 9.339 20.502 -1.132 1.00 50.94 170 ASP A N 1
ATOM 1320 C CA . ASP A 1 170 ? 8.359 21.182 -1.988 1.00 50.94 170 ASP A CA 1
ATOM 1321 C C . ASP A 1 170 ? 7.884 20.312 -3.167 1.00 50.94 170 ASP A C 1
ATOM 1323 O O . ASP A 1 170 ? 6.903 20.632 -3.832 1.00 50.94 170 ASP A O 1
ATOM 1327 N N . GLN A 1 171 ? 8.552 19.180 -3.413 1.00 48.56 171 GLN A N 1
ATOM 1328 C CA . GLN A 1 171 ? 8.165 18.151 -4.388 1.00 48.56 171 GLN A CA 1
ATOM 1329 C C . GLN A 1 171 ? 7.347 17.024 -3.729 1.00 48.56 171 GLN A C 1
ATOM 1331 O O . GLN A 1 171 ? 7.245 15.918 -4.266 1.00 48.56 171 GLN A O 1
ATOM 1336 N N . VAL A 1 172 ? 6.793 17.294 -2.541 1.00 49.94 172 VAL A N 1
ATOM 1337 C CA . VAL A 1 172 ? 6.110 16.312 -1.702 1.00 49.94 172 VAL A CA 1
ATOM 1338 C C . VAL A 1 172 ? 4.829 15.791 -2.366 1.00 49.94 172 VAL A C 1
ATOM 1340 O O . VAL A 1 172 ? 4.052 16.556 -2.940 1.00 49.94 172 VAL A O 1
ATOM 1343 N N . PRO A 1 173 ? 4.582 14.480 -2.265 1.00 43.91 173 PRO A N 1
ATOM 1344 C CA . PRO A 1 173 ? 3.323 13.881 -2.668 1.00 43.91 173 PRO A CA 1
ATOM 1345 C C . PRO A 1 173 ? 2.099 14.459 -1.944 1.00 43.91 173 PRO A C 1
ATOM 1347 O O . PRO A 1 173 ? 2.160 14.826 -0.773 1.00 43.91 173 PRO A O 1
ATOM 1350 N N . LEU A 1 174 ? 0.957 14.458 -2.630 1.00 43.75 174 LEU A N 1
ATOM 1351 C CA . LEU A 1 174 ? -0.277 15.187 -2.309 1.00 43.75 174 LEU A CA 1
ATOM 1352 C C . LEU A 1 174 ? -1.027 14.789 -1.019 1.00 43.75 174 LEU A C 1
ATOM 1354 O O . LEU A 1 174 ? -2.165 15.226 -0.844 1.00 43.75 174 LEU A O 1
ATOM 1358 N N . ASN A 1 175 ? -0.447 14.033 -0.081 1.00 42.22 175 ASN A N 1
ATOM 1359 C CA . ASN A 1 175 ? -1.118 13.801 1.200 1.00 42.22 175 ASN A CA 1
ATOM 1360 C C . ASN A 1 175 ? -1.005 15.038 2.113 1.00 42.22 175 ASN A C 1
ATOM 1362 O O . ASN A 1 175 ? -0.200 15.096 3.045 1.00 42.22 175 ASN A O 1
ATOM 1366 N N . ARG A 1 176 ? -1.852 16.040 1.855 1.00 39.00 176 ARG A N 1
ATOM 1367 C CA . ARG A 1 176 ? -2.280 16.989 2.886 1.00 39.00 176 ARG A CA 1
ATOM 1368 C C . ARG A 1 176 ? -3.093 16.205 3.921 1.00 39.00 176 ARG A C 1
ATOM 1370 O O . ARG A 1 176 ? -4.294 16.047 3.753 1.00 39.00 176 ARG A O 1
ATOM 1377 N N . GLY A 1 177 ? -2.451 15.730 4.984 1.00 40.19 177 GLY A N 1
ATOM 1378 C CA . GLY A 1 177 ? -3.178 15.051 6.061 1.00 40.19 177 GLY A CA 1
ATOM 1379 C C . GLY A 1 177 ? -2.360 14.781 7.314 1.00 40.19 177 GLY A C 1
ATOM 1380 O O . GLY A 1 177 ? -2.786 15.120 8.410 1.00 40.19 177 GLY A O 1
ATOM 1381 N N . THR A 1 178 ? -1.143 14.268 7.175 1.00 36.53 178 THR A N 1
ATOM 1382 C CA . THR A 1 178 ? -0.290 13.950 8.329 1.00 36.53 178 THR A CA 1
ATOM 1383 C C . THR A 1 178 ? 0.910 14.880 8.379 1.00 36.53 178 THR A C 1
ATOM 1385 O O . THR A 1 178 ? 1.987 14.564 7.877 1.00 36.53 178 THR A O 1
ATOM 1388 N N . LYS A 1 179 ? 0.728 16.042 9.019 1.00 25.75 179 LYS A N 1
ATOM 1389 C CA . LYS A 1 179 ? 1.851 16.704 9.688 1.00 25.75 179 LYS A CA 1
ATOM 1390 C C . LYS A 1 179 ? 2.210 15.833 10.888 1.00 25.75 179 LYS A C 1
ATOM 1392 O O . LYS A 1 179 ? 1.497 15.839 11.884 1.00 25.75 179 LYS A O 1
ATOM 1397 N N . VAL A 1 180 ? 3.264 15.044 10.751 1.00 31.17 180 VAL A N 1
ATOM 1398 C CA . VAL A 1 180 ? 3.916 14.404 11.896 1.00 31.17 180 VAL A CA 1
ATOM 1399 C C . VAL A 1 180 ? 4.787 15.486 12.554 1.00 31.17 180 VAL A C 1
ATOM 1401 O O . VAL A 1 180 ? 5.422 16.233 11.801 1.00 31.17 180 VAL A O 1
ATOM 1404 N N . PRO A 1 181 ? 4.755 15.652 13.889 1.00 32.31 181 PRO A N 1
ATOM 1405 C CA . PRO A 1 181 ? 5.606 16.609 14.600 1.00 32.31 181 PRO A CA 1
ATOM 1406 C C . PRO A 1 181 ? 7.105 16.342 14.410 1.00 32.31 181 PRO A C 1
ATOM 1408 O O . PRO A 1 181 ? 7.483 15.168 14.193 1.00 32.31 181 PRO A O 1
#

Radius of gyration: 18.75 Å; chains: 1; bounding box: 50×34×57 Å

pLDDT: mean 89.83, std 15.02, range [25.75, 98.56]

Organism: Colletotrichum sublineola (NCBI:txid1173701)

Foldseek 3Di:
DDLLFAAAFPLLVVQLVVVQVVQVVDPVDDDDDDHQPPLVVLVLLLLCLVCQQLCPVVVVVCVVVVHDQDLLNCLSSVSNVVVNHGDDPVRNVVSVVVLVVVLVVRVVSCVVVVDPDDDDGCWRYPDDDPPPRNTRSRVSSCVSNVHDDDDDDDPGDDDPPPPTDGDDPVVHRDPPPDPDD

Secondary structure (DSSP, 8-state):
---SS-PPPHHHHHHHHHHHHHHHTSTT--------TTHHHHHHHHHHHH-TTTTHHHHHHHHHHTPPPPHHHHHHHHHHHHTT----HHHHHHHHHHHHHHHHHHHHHHHHHT-S-----SSSSSSPPTT-----HHHHHHHHHT--------S--PPSTT-S-PPPGGG--S-TT----

InterPro domains:
  IPR023631 Amidase signature domain [PF01425] (3-154)
  IPR036928 Amidase signature (AS) superfamily [G3DSA:3.90.1300.10] (1-170)
  IPR036928 Amidase signature (AS) superfamily [SSF75304] (2-156)

Sequence (181 aa):
MNDGFIVPQPPVTRALDWARARLSNSPSFEVKDFTPYGAEEALRNIRLAFFPDGGRQVKQALAATGEPMQPLTQAIIQDAETTGQDLDAAGVLQQRVTRDKFRCDFAAHWNKLDVDVVICPSYVGPACVHETGLFWNYAAFWNYVDYPGVVVPTPIKALGKGRESYATADQVPLNRGTKVP